Protein AF-A0A3M5RI70-F1 (afdb_monomer_lite)

Foldseek 3Di:
DVVCCVVPNDDDDPCPQVVVCVVVVHHDDDPVNVVCVVPVPD

Organism: NCBI:txid264453

Sequence (42 aa):
MMAGIQKFGMQAAEGAVERLEAIIGHPLRSYEGFVREATAGV

Structure (mmCIF, N/CA/C/O backbone):
data_AF-A0A3M5RI70-F1
#
_entry.id   AF-A0A3M5RI70-F1
#
loop_
_atom_site.group_PDB
_atom_site.id
_atom_site.type_symbol
_atom_site.label_atom_id
_atom_site.label_alt_id
_atom_site.label_comp_id
_atom_site.label_asym_id
_atom_site.label_entity_id
_atom_site.label_seq_id
_atom_site.pdbx_PDB_ins_code
_atom_site.Cartn_x
_atom_site.Cartn_y
_atom_site.Cartn_z
_atom_site.occupancy
_atom_site.B_iso_or_equiv
_atom_site.auth_seq_id
_atom_site.auth_comp_id
_atom_site.auth_asym_id
_atom_site.auth_atom_id
_atom_site.pdbx_PDB_model_num
ATOM 1 N N . MET A 1 1 ? -0.220 20.804 -9.393 1.00 66.88 1 MET A N 1
ATOM 2 C CA . MET A 1 1 ? -0.944 19.550 -9.085 1.00 66.88 1 MET A CA 1
ATOM 3 C C . MET A 1 1 ? -0.348 18.358 -9.837 1.00 66.88 1 MET A C 1
ATOM 5 O O . MET A 1 1 ? 0.295 17.541 -9.197 1.00 66.88 1 MET A O 1
ATOM 9 N N . MET A 1 2 ? -0.424 18.305 -11.174 1.00 70.94 2 MET A N 1
ATOM 10 C CA . MET A 1 2 ? 0.101 17.176 -11.974 1.00 70.94 2 MET A CA 1
ATOM 11 C C . MET A 1 2 ? 1.622 16.955 -11.874 1.00 70.94 2 MET A C 1
ATOM 13 O O . MET A 1 2 ? 2.064 15.819 -11.753 1.00 70.94 2 MET A O 1
ATOM 17 N N . ALA A 1 3 ? 2.426 18.024 -11.857 1.00 72.88 3 ALA A N 1
ATOM 18 C CA . ALA A 1 3 ? 3.889 17.915 -11.785 1.00 72.88 3 ALA A CA 1
ATOM 19 C C . ALA A 1 3 ? 4.405 17.296 -10.466 1.00 72.88 3 ALA A C 1
ATOM 21 O O . ALA A 1 3 ? 5.431 16.625 -10.456 1.00 72.88 3 ALA A O 1
ATOM 22 N N . GLY A 1 4 ? 3.683 17.491 -9.355 1.00 72.88 4 GLY A N 1
ATOM 23 C CA . GLY A 1 4 ? 4.031 16.892 -8.061 1.00 72.88 4 GLY A CA 1
ATOM 24 C C . GLY A 1 4 ? 3.733 15.393 -8.020 1.00 72.88 4 GLY A C 1
ATOM 25 O O . GLY A 1 4 ? 4.566 14.623 -7.557 1.00 72.88 4 GLY A O 1
ATOM 26 N N . ILE A 1 5 ? 2.598 14.980 -8.593 1.00 78.56 5 ILE A N 1
ATOM 27 C CA . ILE A 1 5 ? 2.210 13.564 -8.700 1.00 78.56 5 ILE A CA 1
ATOM 28 C C . ILE A 1 5 ? 3.185 12.798 -9.599 1.00 78.56 5 ILE A C 1
ATOM 30 O O . ILE A 1 5 ? 3.571 11.682 -9.275 1.00 78.56 5 ILE A O 1
ATOM 34 N N . GLN A 1 6 ? 3.634 13.401 -10.703 1.00 75.94 6 GLN A N 1
ATOM 35 C CA . GLN A 1 6 ? 4.607 12.763 -11.597 1.00 75.94 6 GLN A CA 1
ATOM 36 C C . GLN A 1 6 ? 5.976 12.558 -10.938 1.00 75.94 6 GLN A C 1
ATOM 38 O O . GLN A 1 6 ? 6.638 11.562 -11.207 1.00 75.94 6 GLN A O 1
ATOM 43 N N . LYS A 1 7 ? 6.405 13.490 -10.078 1.00 78.69 7 LYS A N 1
ATOM 44 C CA . LYS A 1 7 ? 7.727 13.435 -9.443 1.00 78.69 7 LYS A CA 1
ATOM 45 C C . LYS A 1 7 ? 7.755 12.594 -8.166 1.00 78.69 7 LYS A C 1
ATOM 47 O O . LYS A 1 7 ? 8.754 11.935 -7.905 1.00 78.69 7 LYS A O 1
ATOM 52 N N . PHE A 1 8 ? 6.695 12.643 -7.364 1.00 81.88 8 PHE A N 1
ATOM 53 C CA . PHE A 1 8 ? 6.669 12.059 -6.016 1.00 81.88 8 PHE A CA 1
ATOM 54 C C . PHE A 1 8 ? 5.588 10.992 -5.831 1.00 81.88 8 PHE A C 1
ATOM 56 O O . PHE A 1 8 ? 5.397 10.489 -4.724 1.00 81.88 8 PHE A O 1
ATOM 63 N N . GLY A 1 9 ? 4.862 10.661 -6.897 1.00 80.75 9 GLY A N 1
ATOM 64 C CA . GLY A 1 9 ? 3.696 9.796 -6.826 1.00 80.75 9 GLY A CA 1
ATOM 65 C C . GLY A 1 9 ? 2.492 10.474 -6.174 1.00 80.75 9 GLY A C 1
ATOM 66 O O . GLY A 1 9 ? 2.521 11.634 -5.750 1.00 80.75 9 G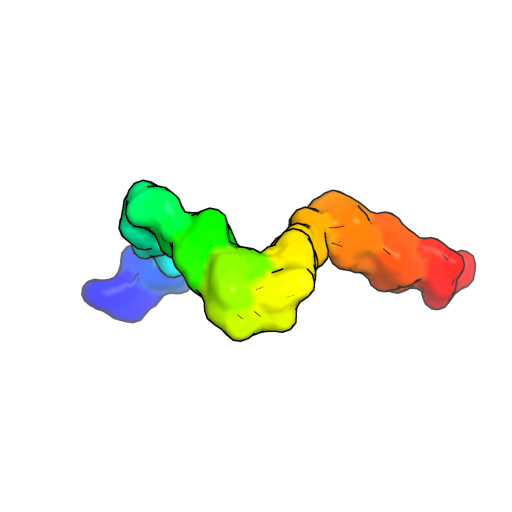LY A O 1
ATOM 67 N N . MET A 1 10 ? 1.395 9.725 -6.116 1.00 83.69 10 MET A N 1
ATOM 68 C CA . MET A 1 10 ? 0.201 10.139 -5.393 1.00 83.69 10 MET A CA 1
ATOM 69 C C . MET A 1 10 ? 0.414 9.878 -3.901 1.00 83.69 10 MET A C 1
ATOM 71 O O . MET A 1 10 ? 0.648 8.742 -3.499 1.00 83.69 10 MET A O 1
ATOM 75 N N . GLN A 1 11 ? 0.346 10.933 -3.094 1.00 82.56 11 GLN A N 1
ATOM 76 C CA . GLN A 1 11 ? 0.437 10.829 -1.641 1.00 82.56 11 GLN A CA 1
ATOM 77 C C . GLN A 1 11 ? -0.969 10.601 -1.091 1.00 82.56 11 GLN A C 1
ATOM 79 O O . GLN A 1 11 ? -1.838 11.466 -1.219 1.00 82.56 11 GLN A O 1
ATOM 84 N N . ALA A 1 12 ? -1.204 9.411 -0.550 1.00 85.31 12 ALA A N 1
ATOM 85 C CA . ALA A 1 12 ? -2.481 9.074 0.053 1.00 85.31 12 ALA A CA 1
ATOM 86 C C . ALA A 1 12 ? -2.634 9.769 1.414 1.00 85.31 12 ALA A C 1
ATOM 88 O O . ALA A 1 12 ? -1.650 10.049 2.098 1.00 85.31 12 ALA A O 1
ATOM 89 N N . ALA A 1 13 ? -3.878 10.037 1.807 1.00 90.88 13 ALA A N 1
ATOM 90 C CA . ALA A 1 13 ? -4.167 10.441 3.176 1.00 90.88 13 ALA A CA 1
ATOM 91 C C . ALA A 1 13 ? -3.862 9.286 4.147 1.00 90.88 13 ALA A C 1
ATOM 93 O O . ALA A 1 13 ? -3.901 8.114 3.764 1.00 90.88 13 ALA A O 1
ATOM 94 N N . GLU A 1 14 ? -3.599 9.619 5.409 1.00 93.00 14 GLU A N 1
ATOM 95 C CA . GLU A 1 14 ? -3.503 8.627 6.482 1.00 93.00 14 GLU A CA 1
ATOM 96 C C . GLU A 1 14 ? -4.775 7.759 6.523 1.00 93.00 14 GLU A C 1
ATOM 98 O O . GLU A 1 14 ? -5.888 8.265 6.355 1.00 93.00 14 GLU A O 1
ATOM 103 N N . GLY A 1 15 ? -4.621 6.442 6.688 1.00 94.12 15 GLY A N 1
ATOM 104 C CA . GLY A 1 15 ? -5.751 5.508 6.735 1.00 94.12 15 GLY A CA 1
ATOM 105 C C . GLY A 1 15 ? -6.339 5.108 5.370 1.00 94.12 15 GLY A C 1
ATOM 106 O O . GLY A 1 15 ? -7.360 4.416 5.309 1.00 94.12 15 GLY A O 1
ATOM 107 N N . ALA A 1 16 ? -5.776 5.582 4.252 1.00 94.62 16 ALA A N 1
ATOM 108 C CA . ALA A 1 16 ? -6.340 5.323 2.927 1.00 94.62 16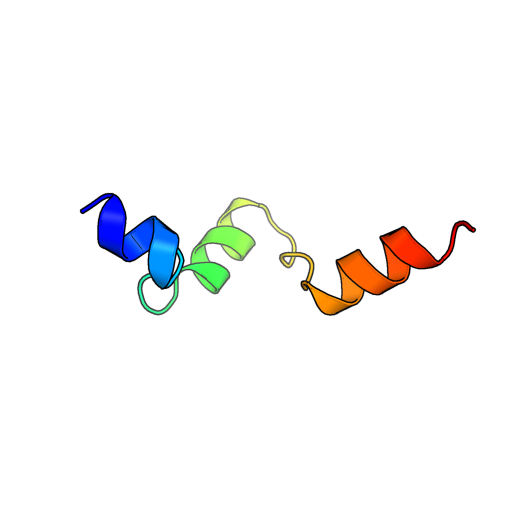 ALA A CA 1
ATOM 109 C C . ALA A 1 16 ? -6.276 3.843 2.514 1.00 94.62 16 ALA A C 1
ATOM 111 O O . ALA A 1 16 ? -7.193 3.366 1.843 1.00 94.62 16 ALA A O 1
ATOM 112 N N . VAL A 1 17 ? -5.218 3.127 2.905 1.00 93.00 17 VAL A N 1
ATOM 113 C CA . VAL A 1 17 ? -5.035 1.702 2.587 1.00 93.00 17 VAL A CA 1
ATOM 114 C C . VAL A 1 17 ? -6.079 0.876 3.325 1.00 93.00 17 VAL A C 1
ATOM 116 O O . VAL A 1 17 ? -6.836 0.141 2.701 1.00 93.00 17 VAL A O 1
ATOM 119 N N . GLU A 1 18 ? -6.203 1.099 4.626 1.00 95.75 18 GLU A N 1
ATOM 120 C CA . GLU A 1 18 ? -7.142 0.430 5.519 1.00 95.75 18 GLU A CA 1
ATOM 121 C C . GLU A 1 18 ? -8.583 0.635 5.044 1.00 95.75 18 GLU A C 1
ATOM 123 O O . GLU A 1 18 ? -9.386 -0.298 5.005 1.00 9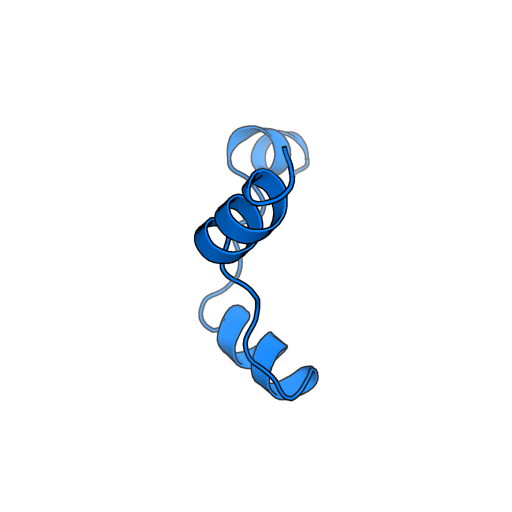5.75 18 GLU A O 1
ATOM 128 N N . ARG A 1 19 ? -8.912 1.860 4.613 1.00 96.62 19 ARG A N 1
ATOM 129 C CA . ARG A 1 19 ? -10.225 2.166 4.044 1.00 96.62 19 ARG A CA 1
ATOM 130 C C . ARG A 1 19 ? -10.480 1.410 2.741 1.00 96.62 19 ARG A C 1
ATOM 132 O O . ARG A 1 19 ? -11.597 0.943 2.533 1.00 96.62 19 ARG A O 1
ATOM 139 N N . LEU A 1 20 ? -9.491 1.322 1.854 1.00 95.12 20 LEU A N 1
ATOM 140 C CA . LEU A 1 20 ? -9.630 0.601 0.588 1.00 95.12 20 LEU A CA 1
ATOM 141 C C . LEU A 1 20 ? -9.800 -0.901 0.818 1.00 95.12 20 LEU A C 1
ATOM 143 O O . LEU A 1 20 ? -10.714 -1.491 0.250 1.00 95.12 20 LEU A O 1
ATOM 147 N N . GLU A 1 21 ? -8.985 -1.494 1.685 1.00 97.06 21 GLU A N 1
ATOM 148 C CA . GLU A 1 21 ? -9.064 -2.910 2.055 1.00 97.06 21 GLU A CA 1
ATOM 149 C C . GLU A 1 21 ? -10.416 -3.260 2.688 1.00 97.06 21 GLU A C 1
ATOM 151 O O . GLU A 1 21 ? -11.016 -4.279 2.343 1.00 97.06 21 GLU A O 1
ATOM 156 N N . ALA A 1 22 ? -10.957 -2.376 3.535 1.00 97.94 22 ALA A N 1
ATOM 157 C CA . ALA A 1 22 ? -12.294 -2.532 4.103 1.00 97.94 22 ALA A CA 1
ATOM 158 C C . ALA A 1 22 ? -13.412 -2.490 3.042 1.00 97.94 22 ALA A C 1
ATOM 160 O 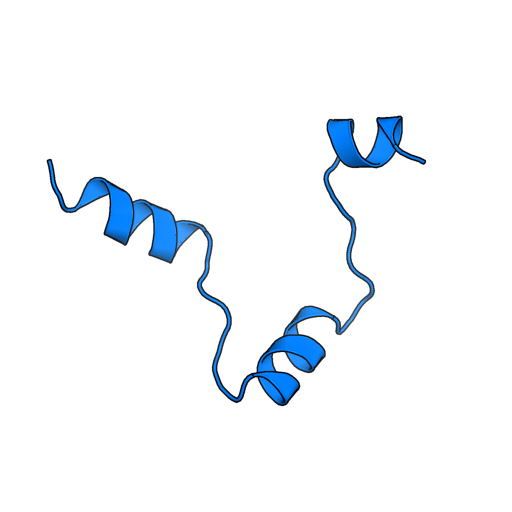O . ALA A 1 22 ? -14.412 -3.190 3.185 1.00 97.94 22 ALA A O 1
ATOM 161 N N . ILE A 1 23 ? -13.257 -1.689 1.980 1.00 97.94 23 ILE A N 1
ATOM 162 C CA . ILE A 1 23 ? -14.231 -1.602 0.877 1.00 97.94 23 ILE A CA 1
ATOM 163 C C . ILE A 1 23 ? -14.180 -2.851 -0.008 1.00 97.94 23 ILE A C 1
ATOM 165 O O . ILE A 1 23 ? -15.227 -3.367 -0.393 1.00 97.94 23 ILE A O 1
ATOM 169 N N . ILE A 1 24 ? -12.981 -3.321 -0.356 1.00 96.88 24 ILE A N 1
ATOM 170 C CA . ILE A 1 24 ? -12.801 -4.452 -1.283 1.00 96.88 24 ILE A CA 1
ATOM 171 C C . ILE A 1 24 ? -12.876 -5.818 -0.583 1.00 96.88 24 ILE A C 1
ATOM 173 O O . ILE A 1 24 ? -13.015 -6.839 -1.252 1.00 96.88 24 ILE A O 1
ATOM 177 N N . GLY A 1 25 ? -12.808 -5.851 0.752 1.00 97.75 25 GLY A N 1
ATOM 178 C CA . GLY A 1 25 ? -12.968 -7.061 1.562 1.00 97.75 25 GLY A CA 1
ATOM 179 C C . GLY A 1 25 ? -11.752 -7.992 1.566 1.00 97.75 25 GLY A C 1
ATOM 180 O O . GLY A 1 25 ? -11.868 -9.138 1.997 1.00 97.75 25 GLY A O 1
ATOM 181 N N . HIS A 1 26 ? -10.595 -7.530 1.088 1.00 95.69 26 HIS A N 1
ATOM 182 C CA . HIS A 1 26 ? -9.335 -8.268 1.126 1.00 95.69 26 HIS A CA 1
ATOM 183 C C . HIS A 1 26 ? -8.131 -7.309 1.165 1.00 95.69 26 HIS A C 1
ATOM 185 O O 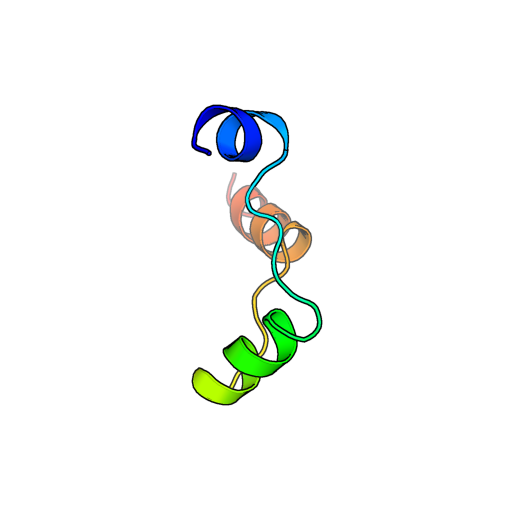. HIS A 1 26 ? -8.259 -6.154 0.752 1.00 95.69 26 HIS A O 1
ATOM 191 N N . PRO A 1 27 ? -6.950 -7.773 1.612 1.00 95.62 27 PRO A N 1
ATOM 192 C CA . PRO A 1 27 ? -5.738 -6.958 1.602 1.00 95.62 27 PRO A CA 1
ATOM 193 C C . PRO A 1 27 ? -5.323 -6.533 0.189 1.00 95.62 27 PRO A C 1
ATOM 195 O O . PRO A 1 27 ? -5.497 -7.288 -0.777 1.00 95.62 27 PRO A O 1
ATOM 198 N N . LEU A 1 28 ? -4.738 -5.342 0.061 1.00 94.19 28 LEU A N 1
ATOM 199 C CA . LEU A 1 28 ? -4.091 -4.906 -1.170 1.00 94.19 28 LEU A CA 1
ATOM 200 C C . LEU A 1 28 ? -2.793 -5.691 -1.369 1.00 94.19 28 LEU A C 1
ATOM 202 O O . LEU A 1 28 ? -2.037 -5.963 -0.437 1.00 94.19 28 LEU A O 1
ATOM 206 N N . ARG A 1 29 ? -2.497 -6.039 -2.622 1.00 94.50 29 ARG A N 1
ATOM 207 C CA . ARG A 1 29 ? -1.234 -6.702 -2.956 1.00 94.50 29 ARG A CA 1
ATOM 208 C C . ARG A 1 29 ? -0.067 -5.728 -2.771 1.00 94.50 29 ARG A C 1
ATOM 210 O O . ARG A 1 29 ? -0.094 -4.621 -3.308 1.00 94.50 29 ARG A O 1
ATOM 217 N N . SER A 1 30 ? 0.982 -6.163 -2.071 1.00 92.38 30 SER A N 1
ATOM 218 C CA . SER A 1 30 ? 2.214 -5.380 -1.944 1.00 92.38 30 SER A CA 1
ATOM 219 C C . SER A 1 30 ? 2.983 -5.332 -3.267 1.00 92.38 30 SER A C 1
ATOM 221 O O . SER A 1 30 ? 2.908 -6.251 -4.087 1.00 92.38 30 SER A O 1
ATOM 223 N N . TYR A 1 31 ? 3.768 -4.272 -3.470 1.00 89.12 31 TYR A N 1
ATOM 224 C CA . TYR A 1 31 ? 4.627 -4.170 -4.651 1.00 89.12 31 TYR A CA 1
ATOM 225 C C . TYR A 1 31 ? 5.634 -5.329 -4.728 1.00 89.12 31 TYR A C 1
ATOM 227 O O . TYR A 1 31 ? 5.843 -5.886 -5.799 1.00 89.12 31 TYR A O 1
ATOM 235 N N . GLU A 1 32 ? 6.201 -5.750 -3.594 1.00 92.88 32 GLU A N 1
ATOM 236 C CA . GLU A 1 32 ? 7.093 -6.914 -3.543 1.00 92.88 32 GLU A CA 1
ATOM 237 C C . GLU A 1 32 ? 6.384 -8.202 -3.988 1.00 92.88 32 GLU A C 1
ATOM 239 O O . GLU A 1 32 ? 6.927 -8.946 -4.803 1.00 92.88 32 GLU A O 1
ATOM 244 N N . GLY A 1 33 ? 5.168 -8.454 -3.486 1.00 94.38 33 GLY A N 1
ATOM 245 C CA . GLY A 1 33 ? 4.373 -9.620 -3.875 1.00 94.38 33 GLY A CA 1
ATOM 246 C C . GLY A 1 33 ? 4.075 -9.616 -5.372 1.00 94.38 33 GLY A C 1
ATOM 247 O O . GLY A 1 33 ? 4.297 -10.615 -6.050 1.00 94.38 33 GLY A O 1
ATOM 248 N N . PHE A 1 34 ? 3.692 -8.453 -5.906 1.00 92.44 34 PHE A N 1
ATOM 249 C CA . PHE A 1 34 ? 3.514 -8.265 -7.343 1.00 92.44 34 PHE A CA 1
ATOM 250 C C . PHE A 1 34 ? 4.789 -8.563 -8.143 1.00 92.44 34 PHE A C 1
ATOM 252 O O . PHE A 1 34 ? 4.720 -9.283 -9.135 1.00 92.44 34 PHE A O 1
ATOM 259 N N . VAL A 1 35 ? 5.946 -8.032 -7.732 1.00 94.44 35 VAL A N 1
ATOM 260 C CA . VAL A 1 35 ? 7.216 -8.255 -8.440 1.00 94.44 35 VAL A CA 1
ATOM 261 C C . VAL A 1 35 ? 7.574 -9.737 -8.441 1.00 94.44 35 VAL A C 1
ATOM 263 O O . VAL A 1 35 ? 7.882 -10.272 -9.501 1.00 94.44 35 VAL A O 1
ATOM 266 N N . ARG A 1 36 ? 7.474 -10.417 -7.292 1.00 95.12 36 ARG A N 1
ATOM 267 C CA . ARG A 1 36 ? 7.748 -11.858 -7.192 1.00 95.12 36 ARG A CA 1
ATOM 268 C C . ARG A 1 36 ? 6.850 -12.669 -8.126 1.00 95.12 36 ARG A C 1
ATOM 270 O O . ARG A 1 36 ? 7.366 -13.511 -8.852 1.00 95.12 36 ARG A O 1
ATOM 277 N N . GLU A 1 37 ? 5.544 -12.395 -8.138 1.00 91.50 37 GLU A N 1
ATOM 278 C CA . GLU A 1 37 ? 4.584 -13.032 -9.053 1.00 91.50 37 GLU A CA 1
ATOM 279 C C . GLU A 1 37 ? 4.943 -12.778 -10.523 1.00 91.50 37 GLU A C 1
ATOM 281 O O . GLU A 1 37 ? 4.962 -13.708 -11.325 1.00 91.50 37 GLU A O 1
ATOM 286 N N . ALA A 1 38 ? 5.261 -11.530 -10.875 1.00 93.62 38 ALA A N 1
ATOM 287 C CA . ALA A 1 38 ? 5.560 -11.132 -12.246 1.00 93.62 38 ALA A CA 1
ATOM 288 C C . ALA A 1 38 ? 6.875 -11.731 -12.773 1.00 93.62 38 ALA A C 1
ATOM 290 O O . ALA A 1 38 ? 6.979 -12.020 -13.962 1.00 93.62 38 ALA A O 1
ATOM 291 N N . THR A 1 39 ? 7.876 -11.926 -11.909 1.00 94.62 39 THR A N 1
ATOM 292 C CA . THR A 1 39 ? 9.183 -12.488 -12.294 1.00 94.62 39 THR A CA 1
ATOM 293 C C . THR A 1 39 ? 9.268 -14.005 -12.159 1.00 94.62 39 THR A C 1
ATOM 295 O O . THR A 1 39 ? 10.206 -14.599 -12.675 1.00 94.62 39 THR A O 1
ATOM 298 N N . ALA A 1 40 ? 8.316 -14.647 -11.477 1.00 89.69 40 ALA A N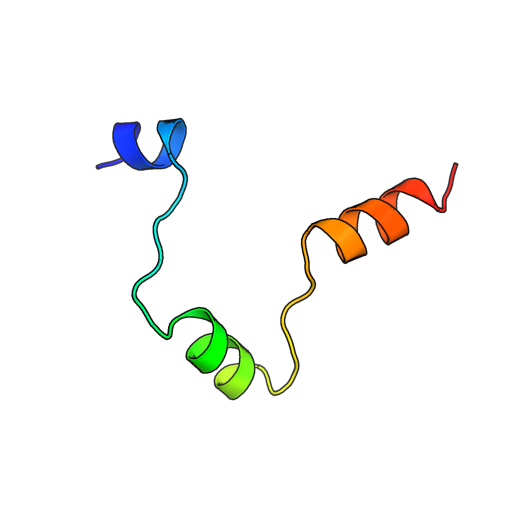 1
ATOM 299 C CA . ALA A 1 40 ? 8.282 -16.103 -11.315 1.00 89.69 40 ALA A CA 1
ATOM 300 C C . ALA A 1 40 ? 7.920 -16.867 -12.609 1.00 89.69 40 ALA A C 1
ATOM 302 O O . ALA A 1 40 ? 7.879 -18.095 -12.593 1.00 89.69 40 ALA A O 1
ATOM 303 N N . GLY A 1 41 ? 7.656 -16.159 -13.714 1.00 69.06 41 GLY A N 1
ATOM 304 C CA . GLY A 1 41 ? 7.326 -16.716 -15.028 1.00 69.06 41 GLY A CA 1
ATOM 305 C C . GLY A 1 41 ? 8.279 -16.292 -16.152 1.00 69.06 41 GLY A C 1
ATOM 306 O O . GLY A 1 41 ? 7.804 -15.804 -17.177 1.00 69.06 41 GLY A O 1
ATOM 307 N N . VAL A 1 42 ? 9.592 -16.482 -15.967 1.00 52.12 42 VAL A N 1
ATOM 308 C CA . VAL A 1 42 ? 10.611 -16.490 -17.040 1.00 52.12 42 VAL A CA 1
ATOM 309 C C . VAL A 1 42 ? 11.394 -17.793 -16.982 1.00 52.12 42 VAL A C 1
ATOM 311 O O . VAL A 1 42 ? 11.802 -18.169 -15.862 1.00 52.12 42 VAL A O 1
#

pLDDT: mean 87.93, std 10.43, range [52.12, 97.94]

Secondary structure (DSSP, 8-state):
-HHHHHHH---PPTTHHHHHHHHHTSPPPPHHHHHHHHHTT-

Radius of gyration: 14.05 Å; chains: 1; bounding box: 25×36×24 Å